Protein AF-A0A7X4H3M4-F1 (afdb_monomer_lite)

Radius of gyration: 31.78 Å; chains: 1; bounding box: 79×60×68 Å

Structure (mmCIF, N/CA/C/O backbone):
data_AF-A0A7X4H3M4-F1
#
_entry.id   AF-A0A7X4H3M4-F1
#
loop_
_atom_site.group_PDB
_atom_site.id
_atom_site.type_symbol
_atom_site.label_atom_id
_atom_site.label_alt_id
_atom_site.label_comp_id
_atom_site.label_asym_id
_atom_site.label_entity_id
_atom_site.label_seq_id
_atom_site.pdbx_PDB_ins_code
_atom_site.Cartn_x
_atom_site.Cartn_y
_atom_site.Cartn_z
_atom_site.occupancy
_atom_site.B_iso_or_equiv
_atom_site.auth_seq_id
_atom_site.auth_comp_id
_atom_site.auth_asym_id
_atom_site.auth_atom_id
_atom_site.pdbx_PDB_model_num
ATOM 1 N N . MET A 1 1 ? -64.279 -20.994 12.439 1.00 49.88 1 MET A N 1
ATOM 2 C CA . MET A 1 1 ? -62.872 -21.133 12.004 1.00 49.88 1 MET A CA 1
ATOM 3 C C . MET A 1 1 ? -62.442 -19.828 11.358 1.00 49.88 1 MET A C 1
ATOM 5 O O . MET A 1 1 ? -62.925 -19.528 10.279 1.00 49.88 1 MET A O 1
ATOM 9 N N . ALA A 1 2 ? -61.598 -19.042 12.021 1.00 47.62 2 ALA A N 1
ATOM 10 C CA . ALA A 1 2 ? -60.829 -17.969 11.390 1.00 47.62 2 ALA A CA 1
ATOM 11 C C . ALA A 1 2 ? -59.604 -17.706 12.276 1.00 47.62 2 ALA A C 1
ATOM 13 O O . ALA A 1 2 ? -59.711 -17.094 13.334 1.00 47.62 2 ALA A O 1
ATOM 14 N N . ASN A 1 3 ? -58.472 -18.291 11.885 1.00 52.59 3 ASN A N 1
ATOM 15 C CA . ASN A 1 3 ? -57.177 -18.133 12.534 1.00 52.59 3 ASN A CA 1
ATOM 16 C C . ASN A 1 3 ? -56.468 -16.946 11.870 1.00 52.59 3 ASN A C 1
ATOM 18 O O . ASN A 1 3 ? -55.963 -17.080 10.756 1.00 52.59 3 ASN A O 1
ATOM 22 N N . SER A 1 4 ? -56.484 -15.782 12.516 1.00 52.66 4 SER A N 1
ATOM 23 C CA . SER A 1 4 ? -55.759 -14.604 12.037 1.00 52.66 4 SER A CA 1
ATOM 24 C C . SER A 1 4 ? -54.288 -14.744 12.410 1.00 52.66 4 SER A C 1
ATOM 26 O O . SER A 1 4 ? -53.870 -14.417 13.518 1.00 52.66 4 SER A O 1
ATOM 28 N N . THR A 1 5 ? -53.510 -15.265 11.466 1.00 53.75 5 THR A N 1
ATOM 29 C CA . THR A 1 5 ? -52.051 -15.345 11.513 1.00 53.75 5 THR A CA 1
ATOM 30 C C . THR A 1 5 ? -51.447 -13.957 11.714 1.00 53.75 5 THR A C 1
ATOM 32 O O . THR A 1 5 ? -51.506 -13.099 10.830 1.00 53.75 5 THR A O 1
ATOM 35 N N . THR A 1 6 ? -50.853 -13.744 12.883 1.00 57.59 6 THR A N 1
ATOM 36 C CA . THR A 1 6 ? -50.039 -12.579 13.229 1.00 57.59 6 THR A CA 1
ATOM 37 C C . THR A 1 6 ? -48.792 -12.541 12.346 1.00 57.59 6 THR A C 1
ATOM 39 O O . THR A 1 6 ? -47.880 -13.353 12.498 1.00 57.59 6 THR A O 1
ATOM 42 N N . ASN A 1 7 ? -48.757 -11.598 11.405 1.00 58.69 7 ASN A N 1
ATOM 43 C CA . ASN A 1 7 ? -47.581 -11.277 10.601 1.00 58.69 7 ASN A CA 1
ATOM 44 C C . ASN A 1 7 ? -46.617 -10.411 11.433 1.00 58.69 7 ASN A C 1
ATOM 46 O O . ASN A 1 7 ? -46.592 -9.186 11.311 1.00 58.69 7 ASN A O 1
ATOM 50 N N . GLU A 1 8 ? -45.861 -11.048 12.325 1.00 55.75 8 GLU A N 1
ATOM 51 C CA . GLU A 1 8 ? -44.773 -10.416 13.074 1.00 55.75 8 GLU A CA 1
ATOM 52 C C . GLU A 1 8 ? -43.560 -10.232 12.145 1.00 55.75 8 GLU A C 1
ATOM 54 O O . GLU A 1 8 ? -42.754 -11.141 11.941 1.00 55.75 8 GLU A O 1
ATOM 59 N N . LYS A 1 9 ? -43.411 -9.033 11.563 1.00 60.28 9 LYS A N 1
ATOM 60 C CA . LYS A 1 9 ? -42.118 -8.592 11.013 1.00 60.28 9 LYS A CA 1
ATOM 61 C C . LYS A 1 9 ? -41.094 -8.615 12.155 1.00 60.28 9 LYS A C 1
ATOM 63 O O . LYS A 1 9 ? -41.379 -8.022 13.196 1.00 60.28 9 LYS A O 1
ATOM 68 N N . PRO A 1 10 ? -39.897 -9.210 11.985 1.00 57.03 10 PRO A N 1
ATOM 69 C CA . PRO A 1 10 ? -38.909 -9.229 13.050 1.00 57.03 10 PRO A CA 1
ATOM 70 C C . PRO A 1 10 ? -38.549 -7.784 13.393 1.00 57.03 10 PRO A C 1
ATOM 72 O O . PRO A 1 10 ? -38.034 -7.033 12.561 1.00 57.03 10 PRO A O 1
ATOM 75 N N . LYS A 1 11 ? -38.882 -7.382 14.622 1.00 58.75 11 LYS A N 1
ATOM 76 C CA . LYS A 1 11 ? -38.540 -6.090 15.215 1.00 58.75 11 LYS A CA 1
ATOM 77 C C . LYS A 1 11 ? -37.014 -6.020 15.274 1.00 58.75 11 LYS A C 1
ATOM 79 O O . LYS A 1 11 ? -36.400 -6.501 16.223 1.00 58.75 11 LYS A O 1
ATOM 84 N N . GLY A 1 12 ? -36.396 -5.493 14.216 1.00 64.94 12 GLY A N 1
ATOM 85 C CA . GLY A 1 12 ? -34.956 -5.279 14.161 1.00 64.94 12 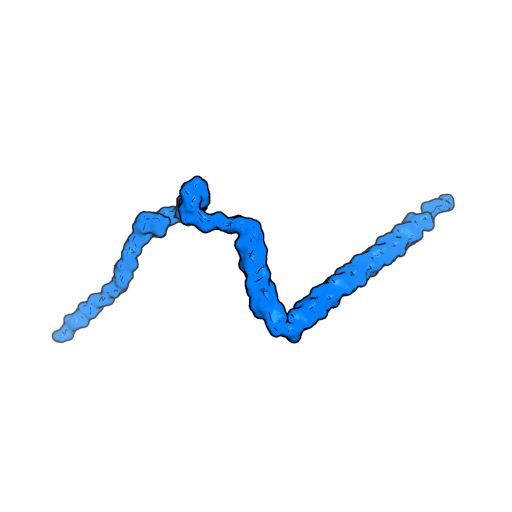GLY A CA 1
ATOM 86 C C . GLY A 1 12 ? -34.548 -4.505 15.406 1.00 64.94 12 GLY A C 1
ATOM 87 O O . GLY A 1 12 ? -35.127 -3.456 15.697 1.00 64.94 12 GLY A O 1
ATOM 88 N N . THR A 1 13 ? -33.624 -5.057 16.190 1.00 70.06 13 THR A N 1
ATOM 89 C CA . THR A 1 13 ? -33.153 -4.414 17.415 1.00 70.06 13 THR A CA 1
ATOM 90 C C . THR A 1 13 ? -32.708 -3.003 17.059 1.00 70.06 13 THR A C 1
ATOM 92 O O . THR A 1 13 ? -31.794 -2.843 16.247 1.00 70.06 13 THR A O 1
ATOM 95 N N . ALA A 1 14 ? -33.383 -1.992 17.614 1.00 76.00 14 ALA A N 1
ATOM 96 C CA . ALA A 1 14 ? -33.044 -0.597 17.371 1.00 76.00 14 ALA A CA 1
ATOM 97 C C . ALA A 1 14 ? -31.533 -0.415 17.555 1.00 76.00 14 ALA A C 1
ATOM 99 O O . ALA A 1 14 ? -30.975 -0.896 18.550 1.00 76.00 14 ALA A O 1
ATOM 100 N N . LYS A 1 15 ? -30.880 0.224 16.574 1.00 79.56 15 LYS A N 1
ATOM 101 C CA . LYS A 1 15 ? -29.448 0.527 16.646 1.00 79.56 15 LYS A CA 1
ATOM 102 C C . LYS A 1 15 ? -29.209 1.265 17.963 1.00 79.56 15 LYS A C 1
ATOM 104 O O . LYS A 1 15 ? -29.923 2.210 18.286 1.00 79.56 15 LYS A O 1
ATOM 109 N N . ARG A 1 16 ? -28.267 0.775 18.763 1.00 88.38 16 ARG A N 1
ATOM 110 C CA . ARG A 1 16 ? -27.923 1.307 20.086 1.00 88.38 16 ARG A CA 1
ATOM 111 C C . ARG A 1 16 ? -26.408 1.401 20.206 1.00 88.38 16 ARG A C 1
ATOM 113 O O . ARG A 1 16 ? -25.681 0.674 19.529 1.00 88.38 16 ARG A O 1
ATOM 120 N N . GLY A 1 17 ? -25.942 2.303 21.066 1.00 89.25 17 GLY A N 1
ATOM 121 C CA . GLY A 1 17 ? -24.515 2.527 21.286 1.00 89.25 17 GLY A CA 1
ATOM 122 C C . GLY A 1 17 ? -23.803 3.023 20.026 1.00 89.25 17 GLY A C 1
ATOM 123 O O . GLY A 1 17 ? -24.325 3.866 19.302 1.00 89.25 17 GLY A O 1
ATOM 124 N N . PHE A 1 18 ? -22.621 2.473 19.753 1.00 89.75 18 PHE A N 1
ATOM 125 C CA . PHE A 1 18 ? -21.741 2.903 18.663 1.00 89.75 18 PHE A CA 1
ATOM 126 C C . PHE A 1 18 ? -22.399 2.877 17.275 1.00 89.75 18 PHE A C 1
ATOM 128 O O . PHE A 1 18 ? -22.126 3.733 16.443 1.00 89.75 18 PHE A O 1
ATOM 135 N N . ALA A 1 19 ? -23.302 1.921 17.039 1.00 88.56 19 ALA A N 1
ATOM 136 C CA . ALA A 1 19 ? -24.012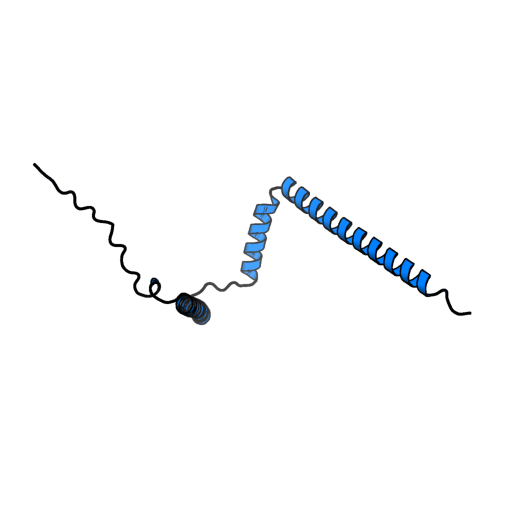 1.776 15.769 1.00 88.56 19 ALA A CA 1
ATOM 137 C C . ALA A 1 19 ? -25.194 2.752 15.599 1.00 88.56 19 ALA A C 1
ATOM 139 O O . ALA A 1 19 ? -25.774 2.815 14.517 1.00 88.56 19 ALA A O 1
ATOM 140 N N . ALA A 1 20 ? -25.592 3.460 16.662 1.00 91.81 20 ALA A N 1
ATOM 141 C CA . ALA A 1 20 ? -26.640 4.484 16.627 1.00 91.81 20 ALA A CA 1
ATOM 142 C C . ALA A 1 20 ? -26.098 5.907 16.417 1.00 91.81 20 ALA A C 1
ATOM 144 O O . ALA A 1 20 ? -26.891 6.821 16.207 1.00 91.81 20 ALA A O 1
ATOM 145 N N . MET A 1 21 ? -24.780 6.100 16.510 1.00 92.38 21 MET A N 1
ATOM 146 C CA . MET A 1 21 ? -24.131 7.393 16.286 1.00 92.38 21 MET A CA 1
ATOM 147 C C . MET A 1 21 ? -24.124 7.766 14.799 1.00 92.38 21 MET A C 1
ATOM 149 O O . MET A 1 21 ? -24.310 6.913 13.930 1.00 92.38 21 MET A O 1
ATOM 153 N N . ASP A 1 22 ? -23.881 9.044 14.510 1.00 94.00 22 ASP A N 1
ATOM 154 C CA . ASP A 1 22 ? -23.575 9.487 13.155 1.00 94.00 22 ASP A CA 1
ATOM 155 C C . ASP A 1 22 ? -22.212 8.939 12.684 1.00 94.00 22 ASP A C 1
ATOM 157 O O . ASP A 1 22 ? -21.319 8.635 13.481 1.00 94.00 22 ASP A O 1
ATOM 161 N N . GLU A 1 23 ? -22.051 8.805 11.369 1.00 94.25 23 GLU A N 1
ATOM 162 C CA . GLU A 1 23 ? -20.874 8.181 10.754 1.00 94.25 23 GLU A CA 1
ATOM 163 C C . GLU A 1 23 ? -19.575 8.951 11.040 1.00 94.25 23 GLU A C 1
ATOM 165 O O . GLU A 1 23 ? -18.517 8.348 11.241 1.00 94.25 23 GLU A O 1
ATOM 170 N N . ALA A 1 24 ? -19.646 10.284 11.116 1.00 94.69 24 ALA A N 1
ATOM 171 C CA . ALA A 1 24 ? -18.483 11.116 11.402 1.00 94.69 24 ALA A CA 1
ATOM 172 C C . ALA A 1 24 ? -17.980 10.878 12.832 1.00 94.69 24 ALA A C 1
ATOM 174 O O . ALA A 1 24 ? -16.783 10.662 13.046 1.00 94.69 24 ALA A O 1
ATOM 175 N N . THR A 1 25 ? -18.893 10.829 13.799 1.00 93.31 25 THR A N 1
ATOM 176 C CA . THR A 1 25 ? -18.602 10.506 15.196 1.00 93.31 25 THR A CA 1
ATOM 177 C C . THR A 1 25 ? -18.080 9.080 15.333 1.00 93.31 25 THR A C 1
ATOM 179 O O . THR A 1 25 ? -17.072 8.856 16.010 1.00 93.31 25 THR A O 1
ATOM 182 N N . GLN A 1 26 ? -18.693 8.116 14.641 1.00 95.69 26 GLN A N 1
ATOM 183 C CA . GLN A 1 26 ? -18.240 6.726 14.632 1.00 95.69 26 GLN A CA 1
ATOM 184 C C . GLN A 1 26 ? -16.791 6.617 14.134 1.00 95.69 26 GLN A C 1
ATOM 186 O O . GLN A 1 26 ? -15.940 6.010 14.789 1.00 95.69 26 GLN A O 1
ATOM 191 N N . ARG A 1 27 ? -16.477 7.275 13.013 1.00 95.94 27 ARG A N 1
ATOM 192 C CA . ARG A 1 27 ? -15.127 7.317 12.443 1.00 95.94 27 ARG A CA 1
ATOM 193 C C . ARG A 1 27 ? -14.134 8.007 13.371 1.00 95.94 27 ARG A C 1
ATOM 195 O O . ARG A 1 27 ? -13.020 7.513 13.536 1.00 95.94 27 ARG A O 1
ATOM 202 N N . ALA A 1 28 ? -14.521 9.118 13.995 1.00 95.81 28 ALA A N 1
ATOM 203 C CA . ALA A 1 28 ? -13.660 9.845 14.922 1.00 95.81 28 ALA A CA 1
ATOM 204 C C . ALA A 1 28 ? -13.301 8.995 16.150 1.00 95.81 28 ALA A C 1
ATOM 206 O O . ALA A 1 28 ? -12.138 8.947 16.551 1.00 95.81 28 ALA A O 1
ATOM 207 N N . ILE A 1 29 ? -14.273 8.288 16.728 1.00 94.56 29 ILE A N 1
ATOM 208 C CA . ILE A 1 29 ? -14.044 7.390 17.864 1.00 94.56 29 ILE A CA 1
ATOM 209 C C . ILE A 1 29 ? -13.198 6.182 17.443 1.00 94.56 29 ILE A C 1
ATOM 211 O O . ILE A 1 29 ? -12.249 5.851 18.149 1.00 94.56 29 ILE A O 1
ATOM 215 N N . ALA A 1 30 ? -13.478 5.559 16.293 1.00 93.81 30 ALA A N 1
ATOM 216 C CA . ALA A 1 30 ? -12.668 4.454 15.773 1.00 93.81 30 ALA A CA 1
ATOM 217 C C . ALA A 1 30 ? -11.210 4.884 15.537 1.00 93.81 30 ALA A C 1
ATOM 219 O O . ALA A 1 30 ? -10.278 4.203 15.964 1.00 93.81 30 ALA A O 1
ATOM 220 N N . SER A 1 31 ? -11.013 6.061 14.935 1.00 93.94 31 SER A N 1
ATOM 221 C CA . SER A 1 31 ? -9.690 6.646 14.708 1.00 93.94 31 SER A CA 1
ATOM 222 C C . SER A 1 31 ? -8.947 6.895 16.022 1.00 93.94 31 SER A C 1
ATOM 224 O O . SER A 1 31 ? -7.779 6.529 16.141 1.00 93.94 31 SER A O 1
ATOM 226 N N . LYS A 1 32 ? -9.612 7.485 17.026 1.00 95.12 32 LYS A N 1
ATOM 227 C CA . LYS A 1 32 ? -9.020 7.714 18.355 1.00 95.12 32 LYS A CA 1
ATOM 228 C C . LYS A 1 32 ? -8.708 6.404 19.076 1.00 95.12 32 LYS A C 1
ATOM 230 O O . LYS A 1 32 ? -7.677 6.311 19.731 1.00 95.12 32 LYS A O 1
ATOM 235 N N . GLY A 1 33 ? -9.567 5.394 18.944 1.00 93.31 33 GLY A N 1
ATOM 236 C CA . GLY A 1 33 ? -9.350 4.063 19.507 1.00 93.31 33 GLY A CA 1
ATOM 237 C C . GLY A 1 33 ? -8.102 3.391 18.936 1.00 93.31 33 GLY A C 1
ATOM 238 O O . GLY A 1 33 ? -7.278 2.898 19.701 1.00 93.31 33 GLY A O 1
ATOM 239 N N . GLY A 1 34 ? -7.918 3.451 17.612 1.00 88.94 34 GLY A N 1
ATOM 240 C CA . GLY A 1 34 ? -6.710 2.950 16.951 1.00 88.94 34 GLY A CA 1
ATOM 241 C C . GLY A 1 34 ? -5.446 3.682 17.409 1.00 88.94 34 GLY A C 1
ATOM 242 O O . GLY A 1 34 ? -4.479 3.047 17.821 1.00 88.94 34 GLY A O 1
ATOM 243 N N . GLN A 1 35 ? -5.477 5.018 17.435 1.00 88.44 35 GLN A N 1
ATOM 244 C CA . GLN A 1 35 ? -4.354 5.826 17.930 1.00 88.44 35 GLN A CA 1
ATOM 245 C C . GLN A 1 35 ? -4.011 5.511 19.389 1.00 88.44 35 GLN A C 1
ATOM 247 O O . GLN A 1 35 ? -2.841 5.362 19.727 1.00 88.44 35 GLN A O 1
ATOM 252 N N . ALA A 1 36 ? -5.020 5.375 20.251 1.00 89.25 36 ALA A N 1
ATOM 253 C CA . ALA A 1 36 ? -4.819 5.038 21.653 1.00 89.25 36 ALA A CA 1
ATOM 254 C C . ALA A 1 36 ? -4.222 3.634 21.829 1.00 89.25 36 ALA A C 1
ATOM 256 O O . ALA A 1 36 ? -3.389 3.443 22.709 1.00 89.25 36 ALA A O 1
ATOM 257 N N . ALA A 1 37 ? -4.624 2.660 21.008 1.00 89.69 37 ALA A N 1
ATOM 258 C CA . ALA A 1 37 ? -4.091 1.302 21.070 1.00 89.69 37 ALA A CA 1
ATOM 259 C C . ALA A 1 37 ? -2.597 1.247 20.707 1.00 89.69 37 ALA A C 1
ATOM 261 O O . ALA A 1 37 ? -1.844 0.556 21.398 1.00 89.69 37 ALA A O 1
ATOM 262 N N . HIS A 1 38 ? -2.178 2.015 19.692 1.00 85.19 38 HIS A N 1
ATOM 263 C CA . HIS A 1 38 ? -0.768 2.214 19.335 1.00 85.19 38 HIS A CA 1
ATOM 264 C C . HIS A 1 38 ? 0.001 2.946 20.438 1.00 85.19 38 HIS A C 1
ATOM 266 O O . HIS A 1 38 ? 1.009 2.450 20.926 1.00 85.19 38 HIS A O 1
ATOM 272 N N . GLN A 1 39 ? -0.520 4.075 20.933 1.00 86.31 39 GLN A N 1
ATOM 273 C CA . GLN A 1 39 ? 0.117 4.827 22.025 1.00 86.31 39 GLN A CA 1
ATOM 274 C C . GLN A 1 39 ? 0.299 3.993 23.302 1.00 86.31 39 GLN A C 1
ATOM 276 O O . GLN A 1 39 ? 1.275 4.177 24.023 1.00 86.31 39 GLN A O 1
ATOM 281 N N . LYS A 1 40 ? -0.639 3.084 23.596 1.00 89.50 40 LYS A N 1
ATOM 282 C CA . LYS A 1 40 ? -0.579 2.183 24.757 1.00 89.50 40 LYS A CA 1
ATOM 283 C C . LYS A 1 40 ? 0.264 0.924 24.522 1.00 89.50 40 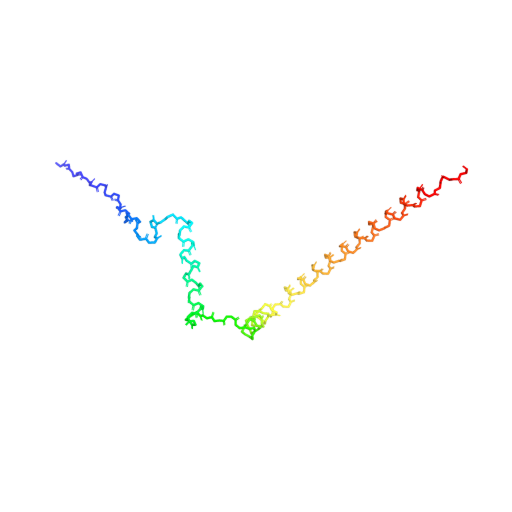LYS A C 1
ATOM 285 O O . LYS A 1 40 ? 0.389 0.132 25.451 1.00 89.50 40 LYS A O 1
ATOM 290 N N . GLY A 1 41 ? 0.787 0.699 23.313 1.00 84.25 41 GLY A N 1
ATOM 291 C CA . GLY A 1 41 ? 1.546 -0.509 22.965 1.00 84.25 41 GLY A CA 1
ATOM 292 C C . GLY A 1 41 ? 0.719 -1.800 22.981 1.00 84.25 41 GLY A C 1
ATOM 293 O O . GLY A 1 41 ? 1.268 -2.893 23.053 1.00 84.25 41 GLY A O 1
ATOM 294 N N . THR A 1 42 ? -0.612 -1.686 22.962 1.00 85.38 42 THR A N 1
ATOM 295 C CA . THR A 1 42 ? -1.524 -2.840 22.862 1.00 85.38 42 THR A CA 1
ATOM 296 C C . THR A 1 42 ? -1.776 -3.254 21.416 1.00 85.38 42 THR A C 1
ATOM 298 O O . THR A 1 42 ? -2.208 -4.376 21.163 1.00 85.38 42 THR A O 1
ATOM 301 N N . ALA A 1 43 ? -1.554 -2.333 20.476 1.00 83.50 43 ALA A N 1
ATOM 302 C CA . ALA A 1 43 ? -1.611 -2.626 19.057 1.00 83.50 43 ALA A CA 1
ATOM 303 C C . ALA A 1 43 ? -0.308 -3.278 18.589 1.00 83.50 43 ALA A C 1
ATOM 305 O O . ALA A 1 43 ? 0.755 -3.093 19.179 1.00 83.50 43 ALA A O 1
ATOM 306 N N . HIS A 1 44 ? -0.422 -4.022 17.494 1.00 80.12 44 HIS A N 1
ATOM 307 C CA . HIS A 1 44 ? 0.725 -4.541 16.772 1.00 80.12 44 HIS A CA 1
ATOM 308 C C . HIS A 1 44 ? 1.453 -3.395 16.065 1.00 80.12 44 HIS A C 1
ATOM 310 O O . HIS A 1 44 ? 0.839 -2.648 15.296 1.00 80.12 44 HIS A O 1
ATOM 316 N N . GLU A 1 45 ? 2.743 -3.247 16.338 1.00 80.25 45 GLU A N 1
ATOM 317 C CA . GLU A 1 45 ? 3.589 -2.247 15.695 1.00 80.25 45 GLU A CA 1
ATOM 318 C C . GLU A 1 45 ? 4.145 -2.833 14.401 1.00 80.25 45 GLU A C 1
ATOM 320 O O . GLU A 1 45 ? 4.880 -3.816 14.422 1.00 80.25 45 GLU A O 1
ATOM 325 N N . PHE A 1 46 ? 3.791 -2.227 13.267 1.00 76.94 46 PHE A N 1
ATOM 326 C CA . PHE A 1 46 ? 4.371 -2.598 11.981 1.00 76.94 46 PHE A CA 1
ATOM 327 C C . PHE A 1 46 ? 5.806 -2.087 11.920 1.00 76.94 46 PHE A C 1
ATOM 329 O O . PHE A 1 46 ? 6.072 -0.961 11.491 1.00 76.94 46 PHE A O 1
ATOM 336 N N . ASP A 1 47 ? 6.735 -2.919 12.371 1.00 86.62 47 ASP A N 1
ATOM 337 C CA . ASP A 1 47 ? 8.149 -2.632 12.235 1.00 86.62 47 ASP A CA 1
ATOM 338 C C . ASP A 1 47 ? 8.610 -2.824 10.771 1.00 86.62 47 ASP A C 1
ATOM 340 O O . ASP A 1 47 ? 7.970 -3.472 9.932 1.00 86.62 47 ASP A O 1
ATOM 344 N N . SER A 1 48 ? 9.740 -2.204 10.425 1.00 89.06 48 SER A N 1
ATOM 345 C CA . SER A 1 48 ? 10.281 -2.279 9.061 1.00 89.06 48 SER A CA 1
ATOM 346 C C . SER A 1 48 ? 10.782 -3.680 8.683 1.00 89.06 48 SER A C 1
ATOM 348 O O . SER A 1 48 ? 10.796 -4.025 7.498 1.00 89.06 48 SER A O 1
ATOM 350 N N . GLU A 1 49 ? 11.200 -4.490 9.656 1.00 88.12 49 GLU A N 1
ATOM 351 C CA . GLU A 1 49 ? 11.677 -5.857 9.424 1.00 88.12 49 GLU A CA 1
ATOM 352 C C . GLU A 1 49 ? 10.520 -6.795 9.074 1.00 88.12 49 GLU A C 1
ATOM 354 O O . GLU A 1 49 ? 10.619 -7.619 8.165 1.00 88.12 49 GLU A O 1
ATOM 359 N N . GLU A 1 50 ? 9.391 -6.646 9.745 1.00 88.69 50 GLU A N 1
ATOM 360 C CA . GLU A 1 50 ? 8.171 -7.390 9.525 1.00 88.69 50 GLU A CA 1
ATOM 361 C C . GLU A 1 50 ? 7.527 -7.002 8.203 1.00 88.69 50 GLU A C 1
ATOM 363 O O . GLU A 1 50 ? 7.164 -7.889 7.430 1.00 88.69 50 GLU A O 1
ATOM 368 N N . ALA A 1 51 ? 7.469 -5.706 7.882 1.00 91.94 51 ALA A N 1
ATOM 369 C CA . ALA A 1 51 ? 7.038 -5.257 6.562 1.00 91.94 51 ALA A CA 1
ATOM 370 C C . ALA A 1 51 ? 7.888 -5.911 5.458 1.00 91.94 51 ALA A C 1
ATOM 372 O O . ALA A 1 51 ? 7.354 -6.392 4.452 1.00 91.94 51 ALA A O 1
ATO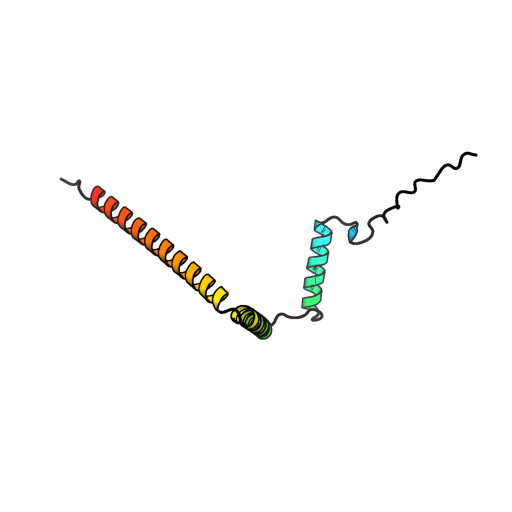M 373 N N . ARG A 1 52 ? 9.209 -6.015 5.671 1.00 93.44 52 ARG A N 1
ATOM 374 C CA . ARG A 1 52 ? 10.117 -6.706 4.748 1.00 93.44 52 ARG A CA 1
ATOM 375 C C . ARG A 1 52 ? 9.837 -8.206 4.678 1.00 93.44 52 ARG A C 1
ATOM 377 O O . ARG A 1 52 ? 9.748 -8.735 3.574 1.00 93.44 52 ARG A O 1
ATOM 384 N N . ARG A 1 53 ? 9.667 -8.892 5.812 1.00 93.88 53 ARG A N 1
ATOM 385 C CA . ARG A 1 53 ? 9.347 -10.332 5.859 1.00 93.88 53 ARG A CA 1
ATOM 386 C C . ARG A 1 53 ? 8.011 -10.642 5.189 1.00 93.88 53 ARG A C 1
ATOM 388 O O . ARG A 1 53 ? 7.922 -11.597 4.422 1.00 93.88 53 ARG A O 1
ATOM 395 N N . ALA A 1 54 ? 6.989 -9.828 5.437 1.00 93.62 54 ALA A N 1
ATOM 396 C CA . ALA A 1 54 ? 5.684 -9.947 4.800 1.00 93.62 54 ALA A CA 1
ATOM 397 C C . ALA A 1 54 ? 5.792 -9.734 3.283 1.00 93.62 54 ALA A C 1
ATOM 399 O O . ALA A 1 54 ? 5.280 -10.546 2.511 1.00 93.62 54 ALA A O 1
ATOM 400 N N . GLY A 1 55 ? 6.528 -8.703 2.855 1.00 93.81 55 GLY A N 1
ATOM 401 C CA . GLY A 1 55 ? 6.823 -8.449 1.445 1.00 93.81 55 GLY A CA 1
ATOM 402 C C . GLY A 1 55 ? 7.580 -9.602 0.784 1.00 93.81 55 GLY A C 1
ATOM 403 O O . GLY A 1 55 ? 7.206 -10.036 -0.303 1.00 93.81 55 GLY A O 1
ATOM 404 N N . GLN A 1 56 ? 8.591 -10.154 1.457 1.00 95.12 56 GLN A N 1
ATOM 405 C CA . GLN A 1 56 ? 9.355 -11.306 0.980 1.00 95.12 56 GLN A CA 1
ATOM 406 C C . GLN A 1 56 ? 8.465 -12.542 0.831 1.00 95.12 56 GLN A C 1
ATOM 408 O O . GLN A 1 56 ? 8.490 -13.180 -0.217 1.00 95.12 56 GLN A O 1
ATOM 413 N N . LYS A 1 57 ? 7.639 -12.852 1.837 1.00 95.88 57 LYS A N 1
ATOM 414 C CA . LYS A 1 57 ? 6.706 -13.986 1.800 1.00 95.88 57 LYS A CA 1
ATOM 415 C C . LYS A 1 57 ? 5.676 -13.839 0.680 1.00 95.88 57 LYS A C 1
ATOM 417 O O . LYS A 1 57 ? 5.390 -14.805 -0.023 1.00 95.88 57 LYS A O 1
ATOM 422 N N . GLY A 1 58 ? 5.138 -12.633 0.492 1.00 93.44 58 GLY A N 1
ATOM 423 C CA . GLY A 1 58 ? 4.248 -12.324 -0.625 1.00 93.44 58 GLY A CA 1
ATOM 424 C C . GLY A 1 58 ? 4.952 -12.499 -1.970 1.00 93.44 58 GLY A C 1
ATOM 425 O O . GLY A 1 58 ? 4.446 -13.195 -2.845 1.00 93.44 58 GLY A O 1
ATOM 426 N N . GLY A 1 59 ? 6.155 -11.943 -2.114 1.00 92.75 59 GLY A N 1
ATOM 427 C CA . GLY A 1 59 ? 6.966 -12.087 -3.322 1.00 92.75 59 GLY A CA 1
ATOM 428 C C . GLY A 1 59 ? 7.308 -13.544 -3.639 1.00 92.75 59 GLY A C 1
ATOM 429 O O . GLY A 1 59 ? 7.199 -13.960 -4.790 1.00 92.75 59 GLY A O 1
ATOM 430 N N . GLU A 1 60 ? 7.647 -14.351 -2.632 1.00 92.75 60 GLU A N 1
ATOM 431 C CA . GLU A 1 60 ? 7.904 -15.784 -2.801 1.00 92.75 60 GLU A CA 1
ATOM 432 C C . GLU A 1 60 ? 6.648 -16.520 -3.281 1.00 92.75 60 GLU A C 1
ATOM 434 O O . GLU A 1 60 ? 6.721 -17.323 -4.207 1.00 92.75 60 GLU A O 1
ATOM 439 N N . ALA A 1 61 ? 5.482 -16.216 -2.705 1.00 91.06 61 ALA A N 1
ATOM 440 C CA . ALA A 1 61 ? 4.227 -16.848 -3.098 1.00 91.06 61 ALA A CA 1
ATOM 441 C C . ALA A 1 61 ? 3.875 -16.570 -4.568 1.00 91.06 61 ALA A C 1
ATOM 443 O O . ALA A 1 61 ? 3.532 -17.499 -5.297 1.00 91.06 61 ALA A O 1
ATOM 444 N N . VAL A 1 62 ? 3.997 -15.315 -5.016 1.00 89.25 62 VAL A N 1
ATOM 445 C CA . VAL A 1 62 ? 3.645 -14.934 -6.395 1.00 89.25 62 VAL A CA 1
ATOM 446 C C . VAL A 1 62 ? 4.724 -15.383 -7.394 1.00 89.25 62 VAL A C 1
ATOM 448 O O . VAL A 1 62 ? 4.400 -15.783 -8.507 1.00 89.25 62 VAL A O 1
ATOM 451 N N . SER A 1 63 ? 6.009 -15.378 -7.018 1.00 89.62 63 SER A N 1
ATOM 452 C CA . SER A 1 63 ? 7.122 -15.712 -7.933 1.00 89.62 63 SER A CA 1
ATOM 453 C C . SER A 1 63 ? 7.235 -17.190 -8.318 1.00 89.62 63 SER A C 1
ATOM 455 O O . SER A 1 63 ? 7.993 -17.521 -9.231 1.00 89.62 63 SER A O 1
ATOM 457 N N . ARG A 1 64 ? 6.465 -18.077 -7.676 1.00 92.00 64 ARG A N 1
ATOM 458 C CA . ARG A 1 64 ? 6.368 -19.497 -8.056 1.00 92.00 64 ARG A CA 1
ATOM 459 C C . ARG A 1 64 ? 5.780 -19.695 -9.454 1.00 92.00 64 ARG A C 1
ATOM 461 O O . ARG A 1 64 ? 6.164 -20.644 -10.133 1.00 92.00 64 ARG A O 1
ATOM 468 N N . ASP A 1 65 ? 4.896 -18.802 -9.898 1.00 93.81 65 ASP A N 1
ATOM 469 C CA . ASP A 1 65 ? 4.350 -18.835 -11.254 1.00 93.81 65 ASP A CA 1
ATOM 470 C C . ASP A 1 65 ? 5.258 -18.061 -12.219 1.00 93.81 65 ASP A C 1
ATOM 472 O O . ASP A 1 65 ? 5.188 -16.837 -12.379 1.00 93.81 65 ASP A O 1
ATOM 476 N N . ARG A 1 66 ? 6.150 -18.808 -12.871 1.00 91.62 66 ARG A N 1
ATOM 477 C CA . ARG A 1 66 ? 7.118 -18.251 -13.817 1.00 91.62 66 ARG A CA 1
ATOM 478 C C . ARG A 1 66 ? 6.450 -17.678 -15.068 1.00 91.62 66 ARG A C 1
ATOM 480 O O . ARG A 1 66 ? 6.932 -16.672 -15.590 1.00 91.62 66 ARG A O 1
ATOM 487 N N . GLU A 1 67 ? 5.378 -18.296 -15.558 1.00 92.88 67 GLU A N 1
ATOM 488 C CA . GLU A 1 67 ? 4.686 -17.845 -16.771 1.00 92.88 67 GLU A CA 1
ATOM 489 C C . GLU A 1 67 ? 3.973 -16.517 -16.518 1.00 92.88 67 GLU A C 1
ATOM 491 O O . GLU A 1 67 ? 4.127 -15.567 -17.293 1.00 92.88 67 GLU A O 1
ATOM 496 N N . HIS A 1 68 ? 3.284 -16.409 -15.381 1.00 93.69 68 HIS A N 1
ATOM 497 C CA . HIS A 1 68 ? 2.668 -15.167 -14.933 1.00 93.69 68 HIS A CA 1
ATOM 498 C C . HIS A 1 68 ? 3.697 -14.042 -14.767 1.00 93.69 68 HIS A C 1
ATOM 500 O O . HIS A 1 68 ? 3.501 -12.935 -15.279 1.00 93.69 68 HIS A O 1
ATOM 506 N N . MET A 1 69 ? 4.837 -14.330 -14.129 1.00 93.56 69 MET A N 1
ATOM 507 C CA . MET A 1 69 ? 5.918 -13.352 -13.967 1.00 93.56 69 MET A CA 1
ATOM 508 C C . MET A 1 69 ? 6.501 -12.893 -15.303 1.00 93.56 69 MET A C 1
ATOM 510 O O . MET A 1 69 ? 6.742 -11.699 -15.500 1.00 93.56 69 MET A O 1
ATOM 514 N N . ALA A 1 70 ? 6.686 -13.815 -16.249 1.00 94.50 70 ALA A N 1
ATOM 515 C CA . ALA A 1 70 ? 7.156 -13.483 -17.588 1.00 94.50 70 ALA A CA 1
ATOM 516 C C . ALA A 1 70 ? 6.152 -12.594 -18.341 1.00 94.50 70 ALA A C 1
ATOM 518 O O . ALA A 1 70 ? 6.559 -11.639 -19.008 1.00 94.50 70 ALA A O 1
ATOM 519 N N . ALA A 1 71 ? 4.850 -12.861 -18.211 1.00 94.62 71 ALA A N 1
ATOM 520 C CA . ALA A 1 71 ? 3.800 -12.045 -18.817 1.00 94.62 71 ALA A CA 1
ATOM 521 C C . ALA A 1 71 ? 3.769 -10.620 -18.238 1.00 94.62 71 ALA A C 1
ATOM 523 O O . ALA A 1 71 ? 3.721 -9.648 -18.998 1.00 94.62 71 ALA A O 1
ATOM 524 N N . ILE A 1 72 ? 3.868 -10.479 -16.909 1.00 93.50 72 ILE A N 1
ATOM 525 C CA . ILE A 1 72 ? 3.976 -9.172 -16.239 1.00 93.50 72 ILE A CA 1
ATOM 526 C C . ILE A 1 72 ? 5.225 -8.427 -16.718 1.00 93.50 72 ILE A C 1
ATOM 528 O O . ILE A 1 72 ? 5.135 -7.257 -17.100 1.00 93.50 72 ILE A O 1
ATOM 532 N N . GLY A 1 73 ? 6.379 -9.100 -16.735 1.00 94.31 73 GLY A N 1
ATOM 533 C CA . GLY A 1 73 ? 7.643 -8.517 -17.181 1.00 94.31 73 GLY A CA 1
ATOM 534 C C . GLY A 1 73 ? 7.579 -8.023 -18.627 1.00 94.31 73 GLY A C 1
ATOM 535 O O . GLY A 1 73 ? 7.972 -6.890 -18.909 1.00 94.31 73 GLY A O 1
ATOM 536 N N . ARG A 1 74 ? 7.007 -8.829 -19.532 1.00 95.75 74 ARG A N 1
ATOM 537 C CA . ARG A 1 74 ? 6.810 -8.461 -20.941 1.00 95.75 74 ARG A CA 1
ATOM 538 C C . ARG A 1 74 ? 5.922 -7.227 -21.081 1.00 95.75 74 ARG A C 1
ATOM 540 O O . ARG A 1 74 ? 6.346 -6.251 -21.693 1.00 95.75 74 ARG A O 1
ATOM 547 N N . LYS A 1 75 ? 4.749 -7.225 -20.439 1.00 95.75 75 LYS A N 1
ATOM 548 C CA . LYS A 1 75 ? 3.815 -6.087 -20.462 1.00 95.75 75 LYS A CA 1
ATOM 549 C C . LYS A 1 75 ? 4.455 -4.809 -19.909 1.00 95.75 75 LYS A C 1
ATOM 551 O O . LYS A 1 75 ? 4.265 -3.722 -20.458 1.00 95.75 75 LYS A O 1
ATOM 556 N N . GLY A 1 76 ? 5.239 -4.930 -18.837 1.00 95.25 76 GLY A N 1
ATOM 557 C CA . GLY A 1 76 ? 5.992 -3.815 -18.263 1.00 95.25 76 GLY A CA 1
ATOM 558 C C . GLY A 1 76 ? 7.054 -3.268 -19.222 1.00 95.25 76 GLY A C 1
ATOM 559 O O . GLY A 1 76 ? 7.192 -2.051 -19.357 1.00 95.25 76 GLY A O 1
ATOM 560 N N . GLY A 1 77 ? 7.768 -4.152 -19.922 1.00 94.94 77 GLY A N 1
ATOM 561 C CA . GLY A 1 77 ? 8.746 -3.788 -20.948 1.00 94.94 77 GLY A CA 1
ATOM 562 C C . GLY A 1 77 ? 8.114 -3.072 -22.144 1.00 94.94 77 GLY A C 1
ATOM 563 O O . GLY A 1 77 ? 8.568 -1.993 -22.523 1.00 94.94 77 GLY A O 1
ATOM 564 N N . GLU A 1 78 ? 7.022 -3.616 -22.682 1.00 94.81 78 GLU A N 1
ATOM 565 C CA . GLU A 1 78 ? 6.253 -3.015 -23.780 1.00 94.81 78 GLU A CA 1
ATOM 566 C C . GLU A 1 78 ? 5.734 -1.618 -23.414 1.00 94.81 78 GLU A C 1
ATOM 568 O O . GLU A 1 78 ? 5.869 -0.681 -24.201 1.00 94.81 78 GLU A O 1
ATOM 573 N N . SER A 1 79 ? 5.221 -1.446 -22.190 1.00 93.19 79 SER A N 1
ATOM 574 C CA . SER A 1 79 ? 4.718 -0.154 -21.696 1.00 93.19 79 SER A CA 1
ATOM 575 C C . SER A 1 79 ? 5.827 0.897 -21.576 1.00 93.19 79 SER A C 1
ATOM 577 O O . SER A 1 79 ? 5.628 2.071 -21.885 1.00 93.19 79 SER A O 1
ATOM 579 N N . ARG A 1 80 ? 7.028 0.490 -21.149 1.00 93.12 80 ARG A N 1
ATOM 580 C CA . ARG A 1 80 ? 8.193 1.387 -21.100 1.00 93.12 80 ARG A CA 1
ATOM 581 C C . ARG A 1 80 ? 8.665 1.758 -22.500 1.00 93.12 80 ARG A C 1
ATOM 583 O O . ARG A 1 80 ? 9.022 2.909 -22.737 1.00 93.12 80 ARG A O 1
ATOM 590 N N . GLN A 1 81 ? 8.653 0.804 -23.429 1.00 90.88 81 GLN A N 1
ATOM 591 C CA . GLN A 1 81 ? 9.066 1.048 -24.805 1.00 90.88 81 GLN A CA 1
ATOM 592 C C . GLN A 1 81 ? 8.089 1.973 -25.537 1.00 90.88 81 GLN A C 1
ATOM 594 O O . GLN A 1 81 ? 8.535 2.876 -26.243 1.00 90.88 81 GLN A O 1
ATOM 599 N N . SER A 1 82 ? 6.780 1.792 -25.359 1.00 90.69 82 SER A N 1
ATOM 600 C CA . SER A 1 82 ? 5.775 2.685 -25.944 1.00 90.69 82 SER A CA 1
ATOM 601 C C . SER A 1 82 ? 5.892 4.102 -25.379 1.00 90.69 82 SER A C 1
ATOM 603 O O . SER A 1 82 ? 5.936 5.055 -26.155 1.00 90.69 82 SER A O 1
ATOM 605 N N . ALA A 1 83 ? 6.068 4.250 -24.062 1.00 90.25 83 ALA A N 1
ATOM 606 C CA . ALA A 1 83 ? 6.313 5.548 -23.433 1.00 90.25 83 ALA A CA 1
ATOM 607 C C . ALA A 1 83 ? 7.605 6.216 -23.941 1.00 90.25 83 ALA A C 1
ATOM 609 O O . ALA A 1 83 ? 7.623 7.417 -24.210 1.00 90.25 83 ALA A O 1
ATOM 610 N N . ALA A 1 84 ? 8.684 5.447 -24.123 1.00 90.44 84 ALA A N 1
ATOM 611 C CA . ALA A 1 84 ? 9.940 5.955 -24.671 1.00 90.44 84 ALA A CA 1
ATOM 612 C C . ALA A 1 84 ? 9.792 6.411 -26.132 1.00 90.44 84 ALA A C 1
ATOM 614 O O . ALA A 1 84 ? 10.283 7.480 -26.490 1.00 90.44 84 ALA A O 1
ATOM 615 N N . ARG A 1 85 ? 9.080 5.638 -26.965 1.00 88.56 85 ARG A N 1
ATOM 616 C CA . ARG A 1 85 ? 8.792 5.998 -28.363 1.00 88.56 85 ARG A CA 1
ATOM 617 C C . ARG A 1 85 ? 7.938 7.262 -28.453 1.00 88.56 85 ARG A C 1
ATOM 619 O O . ARG A 1 85 ? 8.305 8.167 -29.192 1.00 88.56 85 ARG A O 1
ATOM 626 N N . ALA A 1 86 ? 6.880 7.362 -27.649 1.00 89.12 86 ALA A N 1
ATOM 627 C CA . ALA A 1 86 ? 6.026 8.547 -27.594 1.00 89.12 86 ALA A CA 1
ATOM 628 C C . ALA A 1 86 ? 6.804 9.802 -27.158 1.00 89.12 86 ALA A C 1
ATOM 630 O O . ALA A 1 86 ? 6.648 10.871 -27.744 1.00 89.12 86 ALA A O 1
ATOM 631 N N . ASN A 1 87 ? 7.697 9.677 -26.170 1.00 89.38 87 ASN A N 1
ATOM 632 C CA . ASN A 1 87 ? 8.567 10.783 -25.765 1.00 89.38 87 ASN A CA 1
ATOM 633 C C . ASN A 1 87 ? 9.571 11.171 -26.857 1.00 89.38 87 ASN A C 1
ATOM 635 O O . ASN A 1 87 ? 9.798 12.359 -27.070 1.00 89.38 87 ASN A O 1
ATOM 639 N N . ALA A 1 88 ? 10.159 10.203 -27.564 1.00 87.06 88 ALA A N 1
ATOM 640 C CA . ALA A 1 88 ? 11.079 10.477 -28.666 1.00 87.06 88 ALA A CA 1
ATOM 641 C C . ALA A 1 88 ? 10.378 11.178 -29.843 1.00 87.06 88 ALA A C 1
ATOM 643 O O . ALA A 1 88 ? 10.938 12.099 -30.435 1.00 87.06 88 ALA A O 1
ATOM 644 N N . GLU A 1 89 ? 9.147 10.775 -30.152 1.00 85.94 89 GLU A N 1
ATOM 645 C CA . GLU A 1 89 ? 8.313 11.388 -31.186 1.00 85.94 89 GLU A CA 1
ATOM 646 C C . GLU A 1 89 ? 7.903 12.814 -30.810 1.00 85.94 89 GLU A C 1
ATOM 648 O O . GLU A 1 89 ? 8.090 13.732 -31.608 1.00 85.94 89 GLU A O 1
ATOM 653 N N . LYS A 1 90 ? 7.484 13.027 -29.554 1.00 86.00 90 LYS A N 1
ATOM 654 C CA . LYS A 1 90 ? 7.238 14.366 -29.011 1.00 86.00 90 LYS A CA 1
ATOM 655 C C . LYS A 1 90 ? 8.483 15.236 -29.127 1.00 86.00 90 LYS A C 1
ATOM 657 O O . LYS A 1 90 ? 8.394 16.354 -29.604 1.00 86.00 90 LYS A O 1
ATOM 662 N N . ASN A 1 91 ? 9.652 14.722 -28.741 1.00 84.50 91 ASN A N 1
ATOM 663 C CA . ASN A 1 91 ? 10.893 15.495 -28.783 1.00 84.50 91 ASN A CA 1
ATOM 664 C C . ASN A 1 91 ? 11.302 15.859 -30.225 1.00 84.50 91 ASN A C 1
ATOM 666 O O . ASN A 1 91 ? 11.814 16.947 -30.483 1.00 84.50 91 ASN A O 1
ATOM 670 N N . ARG A 1 92 ? 11.026 14.966 -31.184 1.00 83.00 92 ARG A N 1
ATOM 671 C CA . ARG A 1 92 ? 11.256 15.206 -32.613 1.00 83.00 92 ARG A CA 1
ATOM 672 C C . ARG A 1 92 ? 10.310 16.272 -33.178 1.00 83.00 92 ARG A C 1
ATOM 674 O O . ARG A 1 92 ? 10.765 17.095 -33.969 1.00 83.00 92 ARG A O 1
ATOM 681 N N . SER A 1 93 ? 9.044 16.304 -32.753 1.00 80.12 93 SER A N 1
ATOM 682 C CA . SER A 1 93 ? 8.089 17.322 -33.211 1.00 80.12 93 SER A CA 1
ATOM 683 C C . SER A 1 93 ? 8.450 18.724 -32.699 1.00 80.12 93 SER A C 1
ATOM 685 O O . SER A 1 93 ? 8.479 19.664 -33.494 1.00 80.12 93 SER A O 1
ATOM 687 N N . VAL A 1 94 ? 8.853 18.863 -31.425 1.00 77.81 94 VAL A N 1
ATOM 688 C CA . VAL A 1 94 ? 9.307 20.166 -30.879 1.00 77.81 94 VAL A CA 1
ATOM 689 C C . VAL A 1 94 ? 10.563 20.677 -31.587 1.00 77.81 94 VAL A C 1
ATOM 691 O O . VAL A 1 94 ? 10.663 21.871 -31.866 1.00 77.81 94 VAL A O 1
ATOM 694 N N . ALA A 1 95 ? 11.500 19.784 -31.926 1.00 73.69 95 ALA A N 1
ATOM 695 C CA . ALA A 1 95 ? 12.703 20.149 -32.671 1.00 73.69 95 ALA A CA 1
ATOM 696 C C . ALA A 1 95 ? 12.375 20.645 -34.093 1.00 73.69 95 ALA A C 1
ATOM 698 O O . ALA A 1 95 ? 12.951 21.635 -34.551 1.00 73.69 95 ALA A O 1
ATOM 699 N N . SER A 1 96 ? 11.416 20.010 -34.780 1.00 72.12 96 SER A N 1
ATOM 700 C CA . SER A 1 96 ? 10.976 20.459 -36.110 1.00 72.12 96 SER A CA 1
ATOM 701 C C . SER A 1 96 ? 10.235 21.803 -36.084 1.00 72.12 96 SER A C 1
ATOM 703 O O . SER A 1 96 ? 10.451 22.635 -36.964 1.00 72.12 96 SER A O 1
ATOM 705 N N . GLU A 1 97 ? 9.433 22.076 -35.050 1.00 63.62 97 GLU A N 1
ATOM 706 C CA . GLU A 1 97 ? 8.726 23.357 -34.890 1.00 63.62 97 GLU A CA 1
ATOM 707 C C . GLU A 1 97 ? 9.653 24.520 -34.508 1.00 63.62 97 GLU A C 1
ATOM 709 O O . GLU A 1 97 ? 9.437 25.652 -34.948 1.00 63.62 97 GLU A O 1
ATOM 714 N N . GLN A 1 98 ? 10.709 24.263 -33.729 1.00 63.38 98 GLN A N 1
ATOM 715 C CA . GLN A 1 98 ? 11.728 25.271 -33.413 1.00 63.38 98 GLN A CA 1
ATOM 716 C C . GLN A 1 98 ? 12.576 25.642 -34.636 1.00 63.38 98 GLN A C 1
ATOM 718 O O . GLN A 1 98 ? 12.907 26.814 -34.814 1.00 63.38 98 GLN A O 1
ATOM 723 N N . SER A 1 99 ? 12.878 24.677 -35.511 1.00 59.00 99 SER A N 1
ATOM 724 C CA . SER A 1 99 ? 13.632 24.932 -36.745 1.00 59.00 99 SER A CA 1
ATOM 725 C C . SER A 1 99 ? 12.813 25.735 -37.771 1.00 59.00 99 SER A C 1
ATOM 727 O O . SER A 1 99 ? 13.347 26.635 -38.415 1.00 59.00 99 SER A O 1
ATOM 729 N N . ALA A 1 100 ? 11.494 25.512 -37.844 1.00 61.28 100 ALA A N 1
ATOM 730 C CA . ALA A 1 100 ? 10.592 26.259 -38.727 1.00 61.28 100 ALA A CA 1
ATOM 731 C C . ALA A 1 100 ? 10.359 27.726 -38.299 1.00 61.28 100 ALA A C 1
ATOM 733 O O . ALA A 1 100 ? 10.084 28.574 -39.144 1.00 61.28 100 ALA A O 1
ATOM 734 N N . LYS A 1 101 ? 10.492 28.054 -37.005 1.00 60.22 101 LYS A N 1
ATOM 735 C CA . LYS A 1 101 ? 10.336 29.432 -36.486 1.00 60.22 101 LYS A CA 1
ATOM 736 C C . LYS A 1 101 ? 11.636 30.250 -36.451 1.00 60.22 101 LYS A C 1
ATOM 738 O O . LYS A 1 101 ? 11.573 31.455 -36.227 1.00 60.22 101 LYS A O 1
ATOM 743 N N . GLY A 1 102 ? 12.798 29.630 -36.678 1.00 56.94 102 GLY A N 1
ATOM 744 C CA . GLY A 1 102 ? 14.105 30.306 -36.696 1.00 56.94 102 GLY A CA 1
ATOM 745 C C . GLY A 1 102 ? 14.469 30.990 -38.022 1.00 56.94 102 GLY A C 1
ATOM 746 O O . GLY A 1 102 ? 15.422 31.764 -38.065 1.00 56.94 102 GLY A O 1
ATOM 747 N N . GLY A 1 103 ? 13.719 30.732 -39.097 1.00 54.47 103 GLY A N 1
ATOM 748 C CA . GLY A 1 103 ? 13.987 31.244 -40.443 1.00 54.47 103 GLY A CA 1
ATOM 749 C C . GLY A 1 103 ? 13.150 32.464 -40.827 1.00 54.47 103 GLY A C 1
ATOM 750 O O . 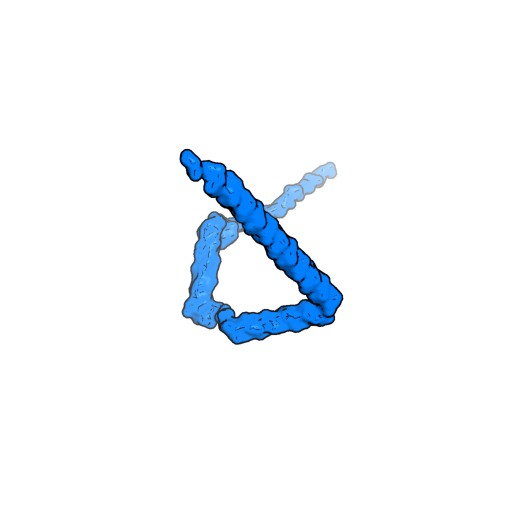GLY A 1 103 ? 12.419 32.396 -41.805 1.00 54.47 103 GLY A O 1
ATOM 751 N N . ASN A 1 104 ? 13.216 33.567 -40.077 1.00 57.88 104 ASN A N 1
ATOM 752 C CA . ASN A 1 104 ? 12.786 34.872 -40.600 1.00 57.88 104 ASN A CA 1
ATOM 753 C C . ASN A 1 104 ? 13.502 36.027 -39.880 1.00 57.88 104 ASN A C 1
ATOM 755 O O . ASN A 1 104 ? 12.965 36.637 -38.957 1.00 57.88 104 ASN A O 1
ATOM 759 N N . LYS A 1 105 ? 14.747 36.292 -40.279 1.00 54.59 105 LYS A N 1
ATOM 760 C CA . LYS A 1 105 ? 15.421 37.583 -40.088 1.00 54.59 105 LYS A CA 1
ATOM 761 C C . LYS A 1 105 ? 16.256 37.855 -41.337 1.00 54.59 105 LYS A C 1
ATOM 763 O O . LYS A 1 105 ? 17.386 37.381 -41.434 1.00 54.59 105 LYS A O 1
ATOM 768 N N . GLN A 1 106 ? 15.656 38.562 -42.287 1.00 55.22 106 GLN A N 1
ATOM 769 C CA . GLN A 1 106 ? 16.364 39.412 -43.241 1.00 55.22 106 GLN A CA 1
ATOM 770 C C . GLN A 1 1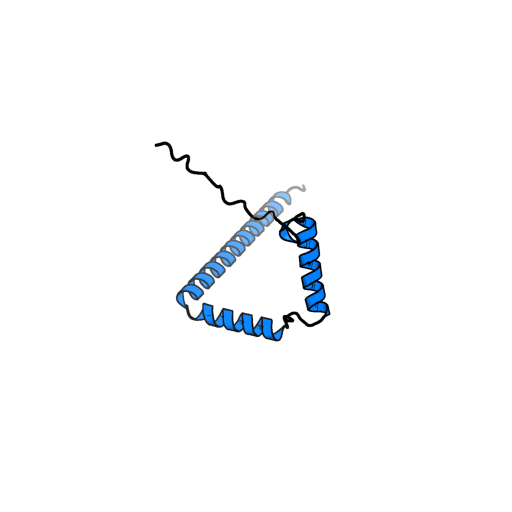06 ? 16.033 40.857 -42.890 1.00 55.22 106 GLN A C 1
ATOM 772 O O . GLN A 1 106 ? 14.868 41.092 -42.492 1.00 55.22 106 GLN A O 1
#

Organism: NCBI:txid2692170

Foldseek 3Di:
DDDPDDPDDPPPDPQDDLRNDDPVVNVVVVVVVVVVCVVVVVDDDPDPVNVVVVVVVVCVVVVVPVVVVVVVVVVVVVVVVVVVVVVVVVVVVVVVVVVVVVPDDD

Sequence (106 aa):
MANSTTNEKPKGTAKRGFAAMDEATQRAIASKGGQAAHQKGTAHEFDSEEARRAGQKGGEAVSRDREHMAAIGRKGGESRQSAARANAEKNRSVASEQSAKGGNKQ

InterPro domains:
  IPR019626 Stress-induced protein, KGG, repeat [PF10685] (17-38)
  IPR019626 Stress-induced protein, KGG, repeat [PF10685] (44-63)
  IPR052590 Stress and Virulence-Associated Domain-Containing Protein [PTHR36569] (13-105)

Secondary structure (DSSP, 8-state):
-----------PPPP-GGGGS-HHHHHHHHHHHHHHHHHTT-SPP--HHHHHHHHHHHHHHHHT-HHHHHHHHHHHHHHHHHHHHHHHHHHHHHHHHHHHHS----

pLDDT: mean 82.83, std 14.29, range [47.62, 95.94]